Protein AF-A0A2E6HYM3-F1 (afdb_monomer_lite)

Radius of gyration: 17.49 Å; chains: 1; bounding box: 38×24×58 Å

Structure (mmCIF, N/CA/C/O backbone):
data_AF-A0A2E6HYM3-F1
#
_entry.id   AF-A0A2E6HYM3-F1
#
loop_
_atom_site.group_PDB
_atom_site.id
_atom_site.type_symbol
_atom_site.label_atom_id
_atom_site.label_alt_id
_atom_site.label_comp_id
_atom_site.label_asym_id
_atom_site.label_entity_id
_atom_site.label_seq_id
_atom_site.pdbx_PDB_ins_code
_atom_site.Cartn_x
_atom_site.Cartn_y
_atom_site.Cartn_z
_atom_site.occupancy
_atom_site.B_iso_or_equiv
_atom_site.auth_seq_id
_atom_site.auth_comp_id
_atom_site.auth_asym_id
_atom_site.auth_atom_id
_atom_site.pdbx_PDB_model_num
ATOM 1 N N . MET A 1 1 ? -2.314 5.349 17.556 1.00 86.12 1 MET A N 1
ATOM 2 C CA . MET A 1 1 ? -2.126 4.498 16.372 1.00 86.12 1 MET A CA 1
ATOM 3 C C . MET A 1 1 ? -1.094 3.436 16.705 1.00 86.12 1 MET A C 1
ATOM 5 O O . MET A 1 1 ? -0.172 3.761 17.447 1.00 86.12 1 MET A O 1
ATOM 9 N N . LEU A 1 2 ? -1.265 2.207 16.223 1.00 93.25 2 LEU A N 1
ATOM 10 C CA . LEU A 1 2 ? -0.253 1.150 16.299 1.00 93.25 2 LEU A CA 1
ATOM 11 C C . LEU A 1 2 ? 0.194 0.775 14.891 1.00 93.25 2 LEU A C 1
ATOM 13 O O . LEU A 1 2 ? -0.633 0.672 13.992 1.00 93.25 2 LEU A O 1
ATOM 17 N N . SER A 1 3 ? 1.496 0.600 14.708 1.00 94.75 3 SER A N 1
ATOM 18 C CA . SER A 1 3 ? 2.092 0.246 13.426 1.00 94.75 3 SER A CA 1
ATOM 19 C C . SER A 1 3 ? 2.655 -1.164 13.470 1.00 94.75 3 SER A C 1
ATOM 21 O O . SER A 1 3 ? 3.401 -1.496 14.392 1.00 94.75 3 SER A O 1
ATOM 23 N N . TYR A 1 4 ? 2.346 -1.958 12.453 1.00 94.94 4 TYR A N 1
ATOM 24 C CA . TYR A 1 4 ? 2.755 -3.353 12.357 1.00 94.94 4 TYR A CA 1
ATOM 25 C C . TYR A 1 4 ? 3.593 -3.579 11.104 1.00 94.94 4 TYR A C 1
ATOM 27 O O . TYR A 1 4 ? 3.208 -3.169 10.011 1.00 94.94 4 TYR A O 1
ATOM 35 N N . GLN A 1 5 ? 4.722 -4.262 11.266 1.00 93.69 5 GLN A N 1
ATOM 36 C CA . GLN A 1 5 ? 5.352 -4.990 10.172 1.00 93.69 5 GLN A CA 1
ATOM 37 C C . GLN A 1 5 ? 4.689 -6.367 10.136 1.00 93.69 5 GLN A C 1
ATOM 39 O O . GLN A 1 5 ? 4.791 -7.112 11.112 1.00 93.69 5 GLN A O 1
ATOM 44 N N . TYR A 1 6 ? 3.964 -6.677 9.061 1.00 93.94 6 TYR A N 1
ATOM 45 C CA . TYR A 1 6 ? 3.185 -7.909 8.977 1.00 93.94 6 TYR A CA 1
ATOM 46 C C . TYR A 1 6 ? 3.233 -8.495 7.563 1.00 93.94 6 TYR A C 1
ATOM 48 O O . TYR A 1 6 ? 2.750 -7.902 6.602 1.00 93.94 6 TYR A O 1
ATOM 56 N N . PHE A 1 7 ? 3.850 -9.671 7.442 1.00 90.75 7 PHE A N 1
ATOM 57 C CA . PHE A 1 7 ? 4.066 -10.372 6.178 1.00 90.75 7 PHE A CA 1
ATOM 58 C C . PHE A 1 7 ? 3.119 -11.570 6.067 1.00 90.75 7 PHE A C 1
ATOM 60 O O . PHE A 1 7 ? 3.516 -12.703 6.334 1.00 90.75 7 PHE A O 1
ATOM 67 N N . SER A 1 8 ? 1.868 -11.303 5.697 1.00 92.06 8 SER A N 1
ATOM 68 C CA . SER A 1 8 ? 0.870 -12.328 5.377 1.00 92.06 8 SER A CA 1
ATOM 69 C C . SER A 1 8 ? 0.037 -11.915 4.158 1.00 92.06 8 SER A C 1
ATOM 71 O O . SER A 1 8 ? 0.277 -10.861 3.569 1.00 92.06 8 SER A O 1
ATOM 73 N N . GLU A 1 9 ? -0.927 -12.745 3.767 1.00 91.81 9 GLU A N 1
ATOM 74 C CA . GLU A 1 9 ? -1.883 -12.412 2.711 1.00 91.81 9 GLU A CA 1
ATOM 75 C C . GLU A 1 9 ? -2.822 -11.272 3.157 1.00 91.81 9 GLU A C 1
ATOM 77 O O . GLU A 1 9 ? -3.175 -11.201 4.343 1.00 91.81 9 GLU A O 1
ATOM 82 N N . PRO A 1 10 ? -3.285 -10.408 2.231 1.00 92.38 10 PRO A N 1
ATOM 83 C CA . PRO A 1 10 ? -4.097 -9.235 2.561 1.00 92.38 10 PRO A CA 1
ATOM 84 C C . PRO A 1 10 ? -5.317 -9.531 3.441 1.00 92.38 10 PRO A C 1
ATOM 86 O O . PRO A 1 10 ? -5.557 -8.811 4.409 1.00 92.38 10 PRO A O 1
ATOM 89 N N . ASN A 1 11 ? -6.044 -10.618 3.161 1.00 94.62 11 ASN A N 1
ATOM 90 C CA . ASN A 1 11 ? -7.237 -10.998 3.928 1.00 94.62 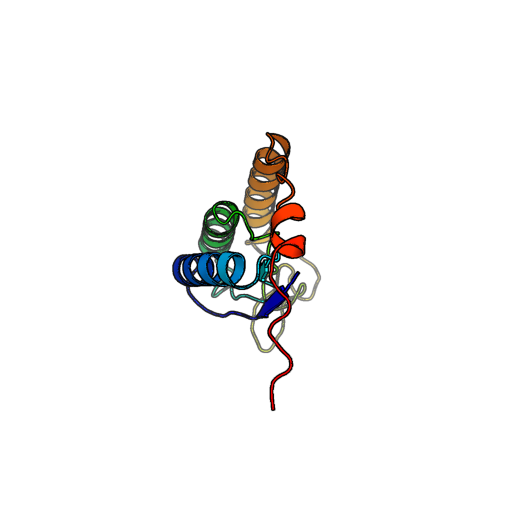11 ASN A CA 1
ATOM 91 C C . ASN A 1 11 ? -6.912 -11.321 5.390 1.00 94.62 11 ASN A C 1
ATOM 93 O O . ASN A 1 11 ? -7.603 -10.860 6.291 1.00 94.62 11 ASN A O 1
ATOM 97 N N . GLN A 1 12 ? -5.817 -12.045 5.641 1.00 95.88 12 GLN A N 1
ATOM 98 C CA . GLN A 1 12 ? -5.406 -12.350 7.010 1.00 95.88 12 GLN A CA 1
ATOM 99 C C . GLN A 1 12 ? -4.978 -11.080 7.756 1.00 95.88 12 GLN A C 1
ATOM 101 O O . GLN A 1 12 ? -5.299 -10.915 8.931 1.00 95.88 12 GLN A O 1
ATOM 106 N N . ILE A 1 13 ? -4.277 -10.167 7.075 1.00 95.12 13 ILE A N 1
ATOM 107 C CA . ILE A 1 13 ? -3.903 -8.875 7.662 1.00 95.12 13 ILE A CA 1
ATOM 108 C C . ILE A 1 13 ? -5.160 -8.079 8.037 1.00 95.12 13 ILE A C 1
ATOM 110 O O . ILE A 1 13 ? -5.210 -7.516 9.129 1.00 95.12 13 ILE A O 1
ATOM 114 N N . ALA A 1 14 ? -6.173 -8.048 7.168 1.00 95.06 14 ALA A N 1
ATOM 115 C CA . ALA A 1 14 ? -7.431 -7.357 7.435 1.00 95.06 14 ALA A CA 1
ATOM 116 C C . ALA A 1 14 ? -8.201 -7.955 8.620 1.00 95.06 14 ALA A C 1
ATOM 118 O O . ALA A 1 14 ? -8.615 -7.200 9.501 1.00 95.06 14 ALA A O 1
ATOM 119 N N . ASP A 1 15 ? -8.338 -9.283 8.687 1.00 96.31 15 ASP A N 1
ATOM 120 C CA . ASP A 1 15 ? -9.005 -9.975 9.799 1.00 96.31 15 ASP A CA 1
ATOM 121 C C . ASP A 1 15 ? -8.348 -9.640 11.148 1.00 96.31 15 ASP A C 1
ATOM 123 O O . ASP A 1 15 ? -9.016 -9.291 12.129 1.00 96.31 15 ASP A O 1
ATOM 127 N N . ASP A 1 16 ? -7.016 -9.682 11.193 1.00 96.31 16 ASP A N 1
ATOM 128 C CA . ASP A 1 16 ? -6.261 -9.339 12.393 1.00 96.31 16 ASP A CA 1
ATOM 129 C C . ASP A 1 16 ? -6.361 -7.850 12.732 1.00 96.31 16 ASP A C 1
ATOM 131 O O . ASP A 1 16 ? -6.516 -7.490 13.901 1.00 96.31 16 ASP A O 1
ATOM 135 N N . PHE A 1 17 ? -6.330 -6.969 11.732 1.00 95.62 17 PHE A N 1
ATOM 136 C CA . PHE A 1 17 ? -6.466 -5.529 11.942 1.00 95.62 17 PHE A CA 1
ATOM 137 C C . PHE A 1 17 ? -7.854 -5.155 12.464 1.00 95.62 17 PHE A C 1
ATOM 139 O O . PHE A 1 17 ? -7.936 -4.321 13.367 1.00 95.62 17 PHE A O 1
ATOM 146 N N . HIS A 1 18 ? -8.922 -5.797 11.982 1.00 91.81 18 HIS A N 1
ATOM 147 C CA . HIS A 1 18 ? -10.260 -5.663 12.561 1.00 91.81 18 HIS A CA 1
ATOM 148 C C . HIS A 1 18 ? -10.257 -6.061 14.037 1.00 91.81 18 HIS A C 1
ATOM 150 O O . HIS A 1 18 ? -10.634 -5.270 14.905 1.00 91.81 18 HIS A O 1
ATOM 156 N N . ARG A 1 19 ? -9.742 -7.255 14.346 1.00 92.19 19 ARG A N 1
ATOM 157 C CA . ARG A 1 19 ? -9.669 -7.762 15.720 1.00 92.19 19 ARG A CA 1
ATOM 158 C C . ARG A 1 19 ? -8.855 -6.845 16.639 1.00 92.19 19 ARG A C 1
ATOM 160 O O . ARG A 1 19 ? -9.237 -6.615 17.789 1.00 92.19 19 ARG A O 1
ATOM 167 N N . TRP A 1 20 ? -7.712 -6.342 16.179 1.00 92.62 20 TRP A N 1
ATOM 168 C CA . TRP A 1 20 ? -6.847 -5.466 16.971 1.00 92.62 20 TRP A CA 1
ATOM 169 C C . TRP A 1 20 ? -7.438 -4.064 17.123 1.00 92.62 20 TRP A C 1
ATOM 171 O O . TRP A 1 20 ? -7.372 -3.506 18.221 1.00 92.62 20 TRP A O 1
ATOM 181 N N . GLY A 1 21 ? -8.060 -3.527 16.072 1.00 87.56 21 GLY A N 1
ATOM 182 C CA . GLY A 1 21 ? -8.805 -2.268 16.101 1.00 87.56 21 GLY A CA 1
ATOM 183 C C . GLY A 1 21 ? -9.899 -2.289 17.168 1.00 87.56 21 GLY A C 1
ATOM 184 O O . GLY A 1 21 ? -9.919 -1.423 18.047 1.00 87.56 21 GLY A O 1
ATOM 185 N N . GLU A 1 22 ? -10.710 -3.350 17.206 1.00 87.81 22 GLU A N 1
ATOM 186 C CA . GLU A 1 22 ? -11.747 -3.553 18.227 1.00 87.81 22 GLU A CA 1
ATOM 187 C C . GLU A 1 22 ? -11.173 -3.713 19.641 1.00 87.81 22 GLU A C 1
ATOM 189 O O . GLU A 1 22 ? -11.642 -3.084 20.598 1.00 87.81 22 GLU A O 1
ATOM 194 N N . LEU A 1 23 ? -10.130 -4.535 19.793 1.00 90.31 23 LEU A N 1
ATOM 195 C CA . LEU A 1 23 ? -9.535 -4.828 21.096 1.00 90.31 23 LEU A CA 1
ATOM 196 C C . LEU A 1 23 ? -8.882 -3.593 21.728 1.00 90.31 23 LEU A C 1
ATOM 198 O O . LEU A 1 23 ? -8.933 -3.411 22.952 1.00 90.31 23 LEU A O 1
ATOM 202 N N . ILE A 1 24 ? -8.238 -2.762 20.913 1.00 90.62 24 ILE A N 1
ATOM 203 C CA . ILE A 1 24 ? -7.377 -1.667 21.369 1.00 90.62 24 ILE A CA 1
ATOM 204 C C . ILE A 1 24 ? -8.123 -0.329 21.313 1.00 90.62 24 ILE A C 1
ATOM 206 O O . ILE A 1 24 ? -7.840 0.562 22.118 1.00 90.62 24 ILE A O 1
ATOM 210 N N . GLY A 1 25 ? -9.093 -0.191 20.407 1.00 88.81 25 GLY A N 1
ATOM 211 C CA . GLY A 1 25 ? -9.825 1.050 20.160 1.00 88.81 25 GLY A CA 1
ATOM 212 C C . GLY A 1 25 ? -8.930 2.156 19.600 1.00 88.81 25 GLY A C 1
ATOM 213 O O . GLY A 1 25 ? -9.128 3.328 19.921 1.00 88.81 25 GLY A O 1
ATOM 214 N N . LYS A 1 26 ? -7.886 1.792 18.845 1.00 89.25 26 LYS A N 1
ATOM 215 C CA . LYS A 1 26 ? -6.935 2.728 18.232 1.00 89.25 26 LYS A CA 1
ATOM 216 C C . LYS A 1 26 ? -6.742 2.370 16.757 1.00 89.25 26 LYS A C 1
ATOM 218 O O . LYS A 1 26 ? -6.682 1.182 16.459 1.00 89.25 26 LYS A O 1
ATOM 223 N N . PRO A 1 27 ? -6.522 3.367 15.880 1.00 93.19 27 PRO A N 1
ATOM 224 C CA . PRO A 1 27 ? -6.214 3.098 14.482 1.00 93.19 27 PRO A CA 1
ATOM 225 C C . PRO A 1 27 ? -4.931 2.278 14.317 1.00 93.19 27 PRO A C 1
ATOM 227 O O . PRO A 1 27 ? -3.990 2.421 15.115 1.00 93.19 27 PRO A O 1
ATOM 230 N N . VAL A 1 28 ? -4.881 1.474 13.263 1.00 94.75 28 VAL A N 1
ATOM 231 C CA . VAL A 1 28 ? -3.777 0.580 12.910 1.00 94.75 28 VAL A CA 1
ATOM 232 C C . VAL A 1 28 ? -3.176 0.960 11.555 1.00 94.75 28 VAL A C 1
ATOM 234 O O . VAL A 1 28 ? -3.865 1.453 10.666 1.00 94.75 28 VAL A O 1
ATOM 237 N N . LEU A 1 29 ? -1.869 0.762 11.412 1.00 95.06 29 LEU A N 1
ATOM 238 C CA . LEU A 1 29 ? -1.102 1.047 10.201 1.00 95.06 29 LEU A CA 1
ATOM 239 C C . LEU A 1 29 ? -0.279 -0.189 9.834 1.00 95.06 29 LEU A C 1
ATOM 241 O O . LEU A 1 29 ? 0.479 -0.693 10.667 1.00 95.06 29 LEU A O 1
ATOM 245 N N . LEU A 1 30 ? -0.365 -0.639 8.584 1.00 95.06 30 LEU A N 1
ATOM 246 C CA . LEU A 1 30 ? 0.516 -1.686 8.067 1.00 95.06 30 LEU A CA 1
ATOM 247 C C . LEU A 1 30 ? 1.824 -1.047 7.593 1.00 95.06 30 LEU A C 1
ATOM 249 O O . LEU A 1 30 ? 1.985 -0.671 6.439 1.00 95.06 30 LEU A O 1
ATOM 253 N N . ALA A 1 31 ? 2.750 -0.848 8.521 1.00 93.75 31 ALA A N 1
ATOM 254 C CA . ALA A 1 31 ? 3.961 -0.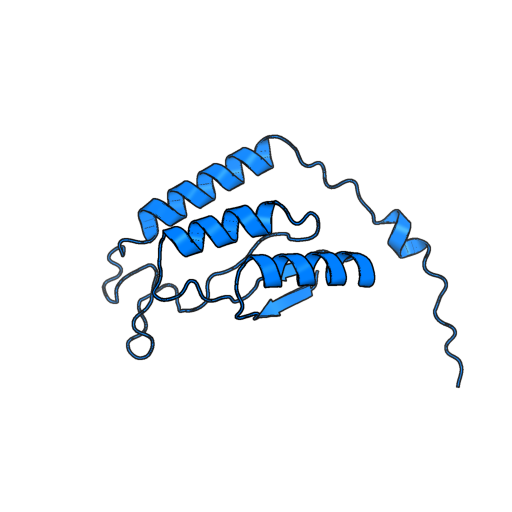075 8.281 1.00 93.75 31 ALA A CA 1
ATOM 255 C C . ALA A 1 31 ? 4.982 -0.781 7.393 1.00 93.75 31 ALA A C 1
ATOM 257 O O . ALA A 1 31 ? 5.848 -0.102 6.849 1.00 93.75 31 ALA A O 1
ATOM 258 N N . ASP A 1 32 ? 4.917 -2.107 7.281 1.00 90.12 32 ASP A N 1
ATOM 259 C CA . ASP A 1 32 ? 5.805 -2.839 6.393 1.00 90.12 32 ASP A CA 1
ATOM 260 C C . ASP A 1 32 ? 5.189 -4.185 5.991 1.00 90.12 32 ASP A C 1
ATOM 262 O O . ASP A 1 32 ? 5.013 -5.073 6.829 1.00 90.12 32 ASP A O 1
ATOM 266 N N . ALA A 1 33 ? 4.846 -4.327 4.711 1.00 88.75 33 ALA A N 1
ATOM 267 C CA . ALA A 1 33 ? 4.335 -5.571 4.139 1.00 88.75 33 ALA A CA 1
ATOM 268 C C . ALA A 1 33 ? 4.894 -5.824 2.742 1.00 88.75 33 ALA A C 1
ATOM 270 O O . ALA A 1 33 ? 5.206 -4.903 1.986 1.00 88.75 33 ALA A O 1
ATOM 271 N N . CYS A 1 34 ? 5.043 -7.093 2.384 1.00 74.56 34 CYS A N 1
ATOM 272 C CA . CYS A 1 34 ? 5.559 -7.463 1.077 1.00 74.56 34 CYS A CA 1
ATOM 273 C C . CYS A 1 34 ? 4.419 -7.425 0.057 1.00 74.56 34 CYS A C 1
ATOM 275 O O . CYS A 1 34 ? 3.423 -8.110 0.243 1.00 74.56 34 CYS A O 1
ATOM 277 N N . ALA A 1 35 ? 4.594 -6.697 -1.046 1.00 66.50 35 ALA A N 1
ATOM 278 C CA . ALA A 1 35 ? 3.961 -7.078 -2.304 1.00 66.50 35 ALA A CA 1
ATOM 279 C C . ALA A 1 35 ? 4.921 -8.080 -2.966 1.00 66.50 35 ALA A C 1
ATOM 281 O O . ALA A 1 35 ? 5.974 -7.640 -3.456 1.00 66.50 35 ALA A O 1
ATOM 282 N N . PRO A 1 36 ? 4.657 -9.404 -2.917 1.00 63.56 36 PRO A N 1
ATOM 283 C CA . PRO A 1 36 ? 5.593 -10.408 -3.412 1.00 63.56 36 PRO A CA 1
ATOM 284 C C . PRO A 1 36 ? 6.005 -10.079 -4.845 1.00 63.56 36 PRO A C 1
ATOM 286 O O . PRO A 1 36 ? 5.156 -9.803 -5.688 1.00 63.56 36 PRO A O 1
ATOM 289 N N . LYS A 1 37 ? 7.318 -10.055 -5.108 1.00 64.00 37 LYS A N 1
ATOM 290 C CA . LYS A 1 37 ? 7.903 -9.725 -6.423 1.00 64.00 37 LYS A CA 1
ATOM 291 C C . LYS A 1 37 ? 7.456 -8.383 -7.025 1.00 64.00 37 LYS A C 1
ATOM 293 O O . LYS A 1 37 ? 7.611 -8.201 -8.225 1.00 64.00 37 LYS A O 1
ATOM 298 N N . ARG A 1 38 ? 6.935 -7.447 -6.217 1.00 71.06 38 ARG A N 1
ATOM 299 C CA . ARG A 1 38 ? 6.380 -6.173 -6.714 1.00 71.06 38 ARG A CA 1
ATOM 300 C C . ARG A 1 38 ? 5.283 -6.382 -7.757 1.00 71.06 38 ARG A C 1
ATOM 302 O O . ARG A 1 38 ? 5.151 -5.609 -8.698 1.00 71.06 38 ARG A O 1
ATOM 309 N N . ASP A 1 39 ? 4.485 -7.424 -7.569 1.00 79.31 39 ASP A N 1
ATOM 310 C CA . ASP A 1 39 ? 3.335 -7.668 -8.417 1.00 79.31 39 ASP A CA 1
ATOM 311 C C . ASP A 1 39 ? 2.299 -6.549 -8.220 1.00 79.31 39 ASP A C 1
ATOM 313 O O . ASP A 1 39 ? 1.771 -6.341 -7.123 1.00 79.31 39 ASP A O 1
ATOM 317 N N . ALA A 1 40 ? 2.030 -5.812 -9.297 1.00 81.81 40 ALA A N 1
ATOM 318 C CA . ALA A 1 40 ? 1.038 -4.747 -9.332 1.00 81.81 40 ALA A CA 1
ATOM 319 C C . ALA A 1 40 ? -0.354 -5.230 -8.900 1.00 81.81 40 ALA A C 1
ATOM 321 O O . ALA A 1 40 ? -1.069 -4.497 -8.215 1.00 81.81 40 ALA A O 1
ATOM 322 N N . SER A 1 41 ? -0.719 -6.471 -9.241 1.00 85.50 41 SER A N 1
ATOM 323 C CA . SER A 1 41 ? -1.991 -7.063 -8.820 1.00 85.50 41 SER A CA 1
ATOM 324 C C . SER A 1 41 ? -2.054 -7.215 -7.301 1.00 85.50 41 SER A C 1
ATOM 326 O O . SER A 1 41 ? -3.065 -6.877 -6.694 1.00 85.50 41 SER A O 1
ATOM 328 N N . ARG A 1 42 ? -0.941 -7.600 -6.665 1.00 86.69 42 ARG A N 1
ATOM 329 C CA . ARG A 1 42 ? -0.841 -7.738 -5.205 1.00 86.69 42 ARG A CA 1
ATOM 330 C C . ARG A 1 42 ? -0.839 -6.395 -4.486 1.00 86.69 42 ARG A C 1
ATOM 332 O O . ARG A 1 42 ? -1.408 -6.285 -3.401 1.00 86.69 42 ARG A O 1
ATOM 339 N N . TYR A 1 43 ? -0.238 -5.360 -5.077 1.00 90.56 43 TYR A N 1
ATOM 340 C CA . TYR A 1 43 ? -0.337 -3.994 -4.548 1.00 90.56 43 TYR A CA 1
ATOM 341 C C . TYR A 1 43 ? -1.795 -3.525 -4.505 1.00 90.56 43 TYR A C 1
ATOM 343 O O . TYR A 1 43 ? -2.260 -3.042 -3.472 1.00 90.56 43 TYR A O 1
ATOM 351 N N . ARG A 1 44 ? -2.516 -3.704 -5.618 1.00 91.31 44 ARG A N 1
ATOM 352 C CA . ARG A 1 44 ? -3.932 -3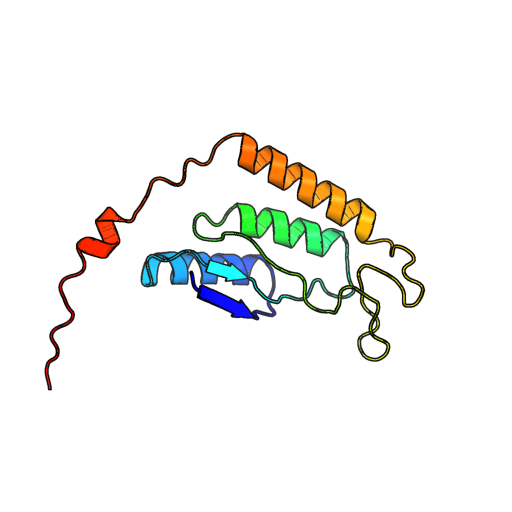.352 -5.749 1.00 91.31 44 ARG A CA 1
ATOM 353 C C . ARG A 1 44 ? -4.808 -4.157 -4.787 1.00 91.31 44 ARG A C 1
ATOM 355 O O . ARG A 1 44 ? -5.557 -3.552 -4.030 1.00 91.31 44 ARG A O 1
ATOM 362 N N . GLU A 1 45 ? -4.639 -5.478 -4.740 1.00 92.06 45 GLU A N 1
ATOM 363 C CA . GLU A 1 45 ? -5.352 -6.366 -3.809 1.00 92.06 45 GLU A CA 1
ATOM 364 C C . GLU A 1 45 ? -5.161 -5.921 -2.351 1.00 92.06 45 GLU A C 1
ATOM 366 O O . GLU A 1 45 ? -6.122 -5.842 -1.584 1.00 92.06 45 GLU A O 1
ATOM 371 N N . THR A 1 46 ? -3.928 -5.567 -1.969 1.00 91.88 46 THR A N 1
ATOM 372 C CA . THR A 1 46 ? -3.629 -5.080 -0.616 1.00 91.88 46 THR A CA 1
ATOM 373 C C . THR A 1 46 ? -4.327 -3.750 -0.337 1.00 91.88 46 THR A C 1
ATOM 375 O O . THR A 1 46 ? -4.946 -3.594 0.714 1.00 91.88 46 THR A O 1
ATOM 378 N N . MET A 1 47 ? -4.276 -2.800 -1.277 1.00 91.62 47 MET A N 1
ATOM 379 C CA . MET A 1 47 ? -4.977 -1.518 -1.148 1.00 91.62 47 MET A CA 1
ATOM 380 C C . MET A 1 47 ? -6.486 -1.709 -0.980 1.00 91.62 47 MET A C 1
ATOM 382 O O . MET A 1 47 ? -7.061 -1.163 -0.041 1.00 91.62 47 MET A O 1
ATOM 386 N N . GLU A 1 48 ? -7.125 -2.492 -1.849 1.00 92.06 48 GLU A N 1
ATOM 387 C CA . GLU A 1 48 ? -8.570 -2.750 -1.819 1.00 92.06 48 GLU A CA 1
ATOM 388 C C . GLU A 1 48 ? -8.992 -3.402 -0.498 1.00 92.06 48 GLU A C 1
ATOM 390 O O . GLU A 1 48 ? -9.931 -2.942 0.156 1.00 92.06 48 GLU A O 1
ATOM 395 N N . THR A 1 49 ? -8.237 -4.410 -0.060 1.00 93.81 49 THR A N 1
ATOM 396 C CA . THR A 1 49 ? -8.505 -5.151 1.176 1.00 93.81 49 THR A CA 1
ATOM 397 C C . THR A 1 49 ? -8.371 -4.259 2.411 1.00 93.81 49 THR A C 1
ATOM 399 O O . THR A 1 49 ? -9.264 -4.216 3.254 1.00 93.81 49 THR A O 1
ATOM 402 N N . LEU A 1 50 ? -7.287 -3.484 2.518 1.00 92.06 50 LEU A N 1
ATOM 403 C CA . LEU A 1 50 ? -7.049 -2.625 3.683 1.00 92.06 50 LEU A CA 1
ATOM 404 C C . LEU A 1 50 ? -7.976 -1.408 3.730 1.00 92.06 50 LEU A C 1
ATOM 406 O O . LEU A 1 50 ? -8.297 -0.931 4.814 1.00 92.06 50 LEU A O 1
ATOM 410 N N . THR A 1 51 ? -8.443 -0.931 2.575 1.00 89.81 51 THR A N 1
ATOM 411 C CA . THR A 1 51 ? -9.425 0.161 2.474 1.00 89.81 51 THR A CA 1
ATOM 412 C C . THR A 1 51 ? -10.788 -0.235 3.069 1.00 89.81 51 THR A C 1
ATOM 414 O O . THR A 1 51 ? -11.541 0.621 3.547 1.00 89.81 51 THR A O 1
ATOM 417 N N . ALA A 1 52 ? -11.105 -1.535 3.095 1.00 89.69 52 ALA A N 1
ATOM 418 C CA . ALA A 1 52 ? -12.312 -2.062 3.731 1.00 89.69 52 ALA A CA 1
ATOM 419 C C . ALA A 1 52 ? -12.234 -2.090 5.271 1.00 89.69 52 ALA A C 1
ATOM 421 O O . ALA A 1 52 ? -13.272 -2.143 5.932 1.00 89.69 52 ALA A O 1
ATOM 422 N N . VAL A 1 53 ? -11.033 -2.001 5.852 1.00 90.88 53 VAL A N 1
ATOM 423 C CA . VAL A 1 53 ? -10.822 -2.047 7.303 1.00 90.88 53 VAL A CA 1
ATOM 424 C C . VAL A 1 53 ? -10.964 -0.647 7.901 1.00 90.88 53 VAL A C 1
ATOM 426 O O . VAL A 1 53 ? -10.096 0.202 7.726 1.00 90.88 53 VAL A O 1
ATOM 429 N N . ASP A 1 54 ? -12.039 -0.401 8.655 1.00 88.38 54 ASP A N 1
ATOM 430 C CA . ASP A 1 54 ? -12.363 0.932 9.201 1.00 88.38 54 ASP A CA 1
ATOM 431 C C . ASP A 1 54 ? -11.262 1.555 10.073 1.00 88.38 54 ASP A C 1
ATOM 433 O O . ASP A 1 54 ? -11.041 2.765 10.022 1.00 88.38 54 ASP A O 1
ATOM 437 N N . ASP A 1 55 ? -10.576 0.737 10.873 1.00 89.38 55 ASP A N 1
ATOM 438 C CA . ASP A 1 55 ? -9.508 1.197 11.763 1.00 89.38 55 ASP A CA 1
ATOM 439 C C . ASP A 1 55 ? -8.134 1.249 11.065 1.00 89.38 55 ASP A C 1
ATOM 441 O O . ASP A 1 55 ? -7.166 1.720 11.668 1.00 89.38 55 ASP A O 1
ATOM 445 N N . CYS A 1 56 ? -8.021 0.789 9.812 1.00 92.62 56 CYS A N 1
ATOM 446 C CA . CYS A 1 56 ? -6.782 0.850 9.043 1.00 92.62 56 CYS A CA 1
ATOM 447 C C . CYS A 1 56 ? -6.622 2.221 8.387 1.00 92.62 56 CYS A C 1
ATOM 449 O O . CYS A 1 56 ? -7.455 2.657 7.597 1.00 92.62 56 CYS A O 1
ATOM 451 N N . VAL A 1 57 ? -5.517 2.900 8.688 1.00 91.44 57 VAL A N 1
ATOM 452 C CA . VAL A 1 57 ? -5.248 4.248 8.155 1.00 91.44 57 VAL A CA 1
ATOM 453 C C . VAL A 1 57 ? -4.316 4.250 6.946 1.00 91.44 57 VAL A C 1
ATOM 455 O O . VAL A 1 57 ? -4.012 5.313 6.410 1.00 91.44 57 VAL A O 1
ATOM 458 N N . GLY A 1 58 ? -3.845 3.076 6.523 1.00 91.25 58 GLY A N 1
ATOM 459 C CA . GLY A 1 58 ? -3.003 2.916 5.344 1.00 91.25 58 GLY A CA 1
ATOM 460 C C . GLY A 1 58 ? -1.936 1.841 5.505 1.00 91.25 58 GLY A C 1
ATOM 461 O O . GLY A 1 58 ? -1.931 1.056 6.461 1.00 91.25 58 GLY A O 1
ATOM 462 N N . TRP A 1 59 ? -1.001 1.831 4.557 1.00 92.88 59 TRP A N 1
ATOM 463 C CA . TRP A 1 59 ? 0.131 0.918 4.576 1.00 92.88 59 TRP A CA 1
ATOM 464 C C . TRP A 1 59 ? 1.351 1.464 3.836 1.00 92.88 59 TRP A C 1
ATOM 466 O O . TRP A 1 59 ? 1.240 2.377 3.017 1.00 92.88 59 TRP A O 1
ATOM 476 N N . HIS A 1 60 ? 2.511 0.867 4.103 1.00 90.94 60 HIS A N 1
ATOM 477 C CA . HIS A 1 60 ? 3.723 1.053 3.318 1.00 90.94 60 HIS A CA 1
ATOM 478 C C . HIS A 1 60 ? 4.229 -0.287 2.790 1.00 90.94 60 HIS A C 1
ATOM 480 O O . HIS A 1 60 ? 4.199 -1.312 3.478 1.00 90.94 60 HIS A O 1
ATOM 486 N N . VAL A 1 61 ? 4.751 -0.265 1.564 1.00 87.75 61 VAL A N 1
ATOM 487 C CA . VAL A 1 61 ? 5.313 -1.465 0.949 1.00 87.75 61 VAL A CA 1
ATOM 488 C C . VAL A 1 61 ? 6.766 -1.673 1.372 1.00 87.75 61 VAL A C 1
ATOM 490 O O . VAL A 1 61 ? 7.625 -0.817 1.157 1.00 87.75 61 VAL A O 1
ATOM 493 N N . CYS A 1 62 ? 7.063 -2.871 1.866 1.00 83.38 62 CYS A N 1
ATOM 494 C CA . CYS A 1 62 ? 8.399 -3.337 2.216 1.00 83.38 62 CYS A CA 1
ATOM 495 C C . CYS A 1 62 ? 9.248 -3.587 0.987 1.00 83.38 62 CYS A C 1
ATOM 497 O O . CYS A 1 62 ? 8.798 -4.281 0.082 1.00 83.38 62 CYS A O 1
ATOM 499 N N . GLY A 1 63 ? 10.492 -3.107 0.961 1.00 69.94 63 GLY A N 1
ATOM 500 C CA . GLY A 1 63 ? 11.485 -3.503 -0.050 1.00 69.94 63 GLY A CA 1
ATOM 501 C C . GLY A 1 63 ? 12.128 -2.348 -0.812 1.00 69.94 63 GLY A C 1
ATOM 502 O O . GLY A 1 63 ? 12.339 -2.480 -2.010 1.00 69.94 63 GLY A O 1
ATOM 503 N N . ALA A 1 64 ? 12.428 -1.260 -0.101 1.00 71.69 64 ALA A N 1
ATOM 504 C CA . ALA A 1 64 ? 13.123 -0.067 -0.578 1.00 71.69 64 ALA A CA 1
ATOM 505 C C . ALA A 1 64 ? 12.414 0.709 -1.708 1.00 71.69 64 ALA A C 1
ATOM 507 O O . ALA A 1 64 ? 11.679 0.174 -2.535 1.00 71.69 64 ALA A O 1
ATOM 508 N N . TYR A 1 65 ? 12.616 2.024 -1.689 1.00 88.00 65 TYR A N 1
ATOM 509 C CA . TYR A 1 65 ? 12.173 2.927 -2.749 1.00 88.00 65 TYR A CA 1
ATOM 510 C C . TYR A 1 65 ? 12.961 2.659 -4.042 1.00 88.00 65 TYR A C 1
ATOM 512 O O . TYR A 1 65 ? 12.368 2.437 -5.094 1.00 88.00 65 TYR A O 1
ATOM 520 N N . LEU A 1 66 ? 14.287 2.559 -3.914 1.00 90.06 66 LEU A N 1
ATOM 521 C CA . LEU A 1 66 ? 15.221 2.129 -4.956 1.00 90.06 66 LEU A CA 1
ATOM 522 C C . LEU A 1 66 ? 15.438 0.618 -4.912 1.00 90.06 66 LEU A C 1
ATOM 524 O O . LEU A 1 66 ? 15.420 0.015 -3.834 1.00 90.06 66 LEU A O 1
ATOM 528 N N . ARG A 1 67 ? 15.701 0.014 -6.072 1.00 86.88 67 ARG A N 1
ATOM 529 C CA . ARG A 1 67 ? 15.929 -1.421 -6.200 1.00 86.88 67 ARG A CA 1
ATOM 530 C C . ARG A 1 67 ? 17.121 -1.845 -5.361 1.00 86.88 67 ARG A C 1
ATOM 532 O O . ARG A 1 67 ? 18.257 -1.437 -5.576 1.00 86.88 67 ARG A O 1
ATOM 539 N N . ASN A 1 68 ? 16.856 -2.702 -4.386 1.00 84.19 68 ASN A N 1
ATOM 540 C CA . ASN A 1 68 ? 17.907 -3.269 -3.561 1.00 84.19 68 ASN A CA 1
ATOM 541 C C . ASN A 1 68 ? 18.591 -4.435 -4.296 1.00 84.19 68 ASN A C 1
ATOM 543 O O . ASN A 1 68 ? 17.911 -5.377 -4.696 1.00 84.19 68 ASN A O 1
ATOM 547 N N . ARG A 1 69 ? 19.928 -4.434 -4.390 1.00 83.69 69 ARG A N 1
ATOM 548 C CA . ARG A 1 69 ? 20.715 -5.513 -5.034 1.00 83.69 69 ARG A CA 1
ATOM 549 C C . ARG A 1 69 ? 20.493 -6.905 -4.441 1.00 83.69 69 ARG A C 1
ATOM 551 O O . ARG A 1 69 ? 20.512 -7.888 -5.170 1.00 83.69 69 ARG A O 1
ATOM 558 N N . THR A 1 70 ? 20.277 -6.997 -3.130 1.00 84.06 70 THR A N 1
ATOM 559 C CA . THR A 1 70 ? 20.105 -8.274 -2.422 1.00 84.06 70 THR A CA 1
ATOM 560 C C . THR A 1 70 ? 18.689 -8.825 -2.566 1.00 84.06 70 THR A C 1
ATOM 562 O O . THR A 1 70 ? 18.507 -10.024 -2.744 1.00 84.06 70 THR A O 1
ATOM 565 N N . ARG A 1 71 ? 17.670 -7.965 -2.465 1.00 77.31 71 ARG A N 1
ATOM 566 C CA . ARG A 1 71 ? 16.249 -8.361 -2.499 1.00 77.31 71 ARG A CA 1
ATOM 567 C C . ARG A 1 71 ? 15.628 -8.267 -3.895 1.00 77.31 71 ARG A C 1
ATOM 569 O O . ARG A 1 71 ? 14.541 -8.792 -4.106 1.00 77.31 71 ARG A O 1
ATOM 576 N N . GLY A 1 72 ? 16.298 -7.594 -4.828 1.00 80.31 72 GLY A N 1
ATOM 577 C CA . GLY A 1 72 ? 15.907 -7.470 -6.230 1.00 80.31 72 GLY A CA 1
ATOM 578 C C . GLY A 1 72 ? 14.638 -6.655 -6.480 1.00 80.31 72 GLY A C 1
ATOM 579 O O . GLY A 1 72 ? 14.075 -6.769 -7.562 1.00 80.31 72 GLY A O 1
ATOM 580 N N . ALA A 1 73 ? 14.183 -5.861 -5.509 1.00 79.62 73 ALA A N 1
ATOM 581 C CA . ALA A 1 73 ? 12.906 -5.154 -5.544 1.00 79.62 73 ALA A CA 1
ATOM 582 C C . ALA A 1 73 ? 13.079 -3.670 -5.188 1.00 79.62 73 ALA A C 1
ATOM 584 O O . ALA A 1 73 ? 13.922 -3.344 -4.352 1.00 79.62 73 ALA A O 1
ATOM 585 N N . GLY A 1 74 ? 12.271 -2.812 -5.816 1.00 86.81 74 GLY A N 1
ATOM 586 C CA . GLY A 1 74 ? 12.177 -1.359 -5.626 1.00 86.81 74 GLY A CA 1
ATOM 587 C C . GLY A 1 74 ? 11.020 -0.799 -6.461 1.00 86.81 74 GLY A C 1
ATOM 588 O O . GLY A 1 74 ? 10.498 -1.517 -7.310 1.00 86.81 74 GLY A O 1
ATOM 589 N N . PHE A 1 75 ? 10.583 0.435 -6.202 1.00 89.62 75 PHE A N 1
ATOM 590 C CA . PHE A 1 75 ? 9.712 1.168 -7.138 1.00 89.62 75 PHE A CA 1
ATOM 591 C C . PHE A 1 75 ? 10.523 1.769 -8.285 1.00 89.62 75 PHE A C 1
ATOM 593 O O . PHE A 1 75 ? 10.031 1.892 -9.405 1.00 89.62 75 PHE A O 1
ATOM 600 N N . LEU A 1 76 ? 11.770 2.113 -7.996 1.00 91.69 76 LEU A N 1
ATOM 601 C CA . LEU A 1 76 ? 12.746 2.592 -8.952 1.00 91.69 76 LEU A CA 1
ATOM 602 C C . LEU A 1 76 ? 13.868 1.569 -9.112 1.00 91.69 76 LEU A C 1
ATOM 604 O O . LEU A 1 76 ? 14.182 0.851 -8.164 1.00 91.69 76 LEU A O 1
ATOM 608 N N . GLU A 1 77 ? 14.488 1.524 -10.280 1.00 91.31 77 GLU A N 1
ATOM 609 C CA . GLU A 1 77 ? 15.779 0.874 -10.495 1.00 91.31 77 GLU A CA 1
ATOM 610 C C . GLU A 1 77 ? 16.906 1.660 -9.791 1.00 91.31 77 GLU A C 1
ATOM 612 O O . GLU A 1 77 ? 16.684 2.715 -9.193 1.00 91.31 77 GLU A O 1
ATOM 617 N N . GLU A 1 78 ? 18.135 1.137 -9.810 1.00 91.25 78 GLU A N 1
ATOM 618 C CA . GLU A 1 78 ? 19.287 1.804 -9.173 1.00 91.25 78 GLU A CA 1
ATOM 619 C C . GLU A 1 78 ? 19.656 3.150 -9.813 1.00 91.25 78 GLU A C 1
ATOM 621 O O . GLU A 1 78 ? 20.236 4.000 -9.144 1.00 91.25 78 GLU A O 1
ATOM 626 N N . ASP A 1 79 ? 19.319 3.342 -11.089 1.00 93.88 79 ASP A N 1
ATOM 627 C CA . ASP A 1 79 ? 19.496 4.586 -11.846 1.00 93.88 79 ASP A CA 1
ATOM 628 C C . ASP A 1 79 ? 18.270 5.516 -11.767 1.00 93.88 79 ASP A C 1
ATOM 630 O O . ASP A 1 79 ? 18.138 6.443 -12.564 1.00 93.88 79 ASP A O 1
ATOM 634 N N . GLU A 1 80 ? 17.373 5.257 -10.810 1.00 93.06 80 GLU A N 1
ATOM 635 C CA . GLU A 1 80 ? 16.129 5.993 -10.562 1.00 93.06 80 GLU A CA 1
ATOM 636 C C . GLU A 1 80 ? 15.063 5.861 -11.663 1.00 93.06 80 GLU A C 1
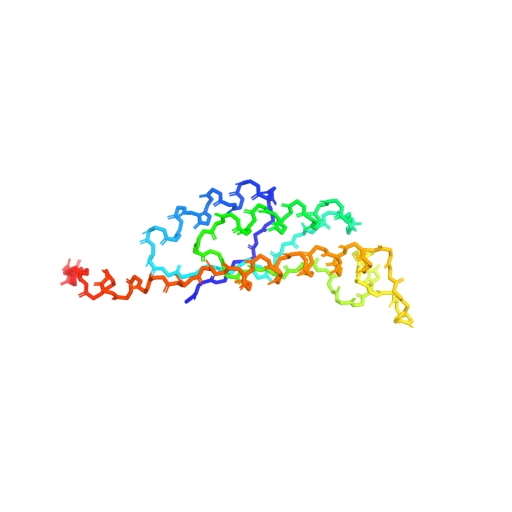ATOM 638 O O . GLU A 1 80 ? 14.011 6.503 -11.589 1.00 93.06 80 GLU A O 1
ATOM 643 N N . THR A 1 81 ? 15.269 4.994 -12.659 1.00 94.94 81 THR A N 1
ATOM 644 C CA . THR A 1 81 ? 14.228 4.717 -13.655 1.00 94.94 81 THR A CA 1
ATOM 645 C C . THR A 1 81 ? 13.038 3.996 -13.020 1.00 94.94 81 THR A C 1
ATOM 647 O O . THR A 1 81 ? 13.175 3.199 -12.093 1.00 94.94 81 THR A O 1
ATOM 650 N N . HIS A 1 82 ? 11.825 4.309 -13.478 1.00 93.69 82 HIS A N 1
ATOM 651 C CA . HIS A 1 82 ? 10.608 3.706 -12.939 1.00 93.69 82 HIS A CA 1
ATOM 652 C C . HIS A 1 82 ? 10.516 2.228 -13.322 1.00 93.69 82 HIS A C 1
ATOM 654 O O . HIS A 1 82 ? 10.624 1.879 -14.494 1.00 93.69 82 HIS A O 1
ATOM 660 N N . THR A 1 83 ? 10.224 1.379 -12.341 1.00 89.44 83 THR A N 1
ATOM 661 C CA . THR A 1 83 ? 9.832 -0.012 -12.600 1.00 89.44 83 THR A CA 1
ATOM 662 C C . THR A 1 83 ? 8.362 -0.100 -13.023 1.00 89.44 83 THR A C 1
ATOM 664 O O . THR A 1 83 ? 7.564 0.814 -12.781 1.00 89.44 83 THR A O 1
ATOM 667 N N . ASP A 1 84 ? 7.968 -1.245 -13.577 1.00 88.94 84 ASP A N 1
ATOM 668 C CA . ASP A 1 84 ? 6.613 -1.473 -14.095 1.00 88.94 84 ASP A CA 1
ATOM 669 C C . ASP A 1 84 ? 5.499 -1.384 -13.033 1.00 88.94 84 ASP A C 1
ATOM 671 O O . ASP A 1 84 ? 4.336 -1.185 -13.382 1.00 88.94 84 ASP A O 1
ATOM 675 N N . ILE A 1 85 ? 5.816 -1.480 -11.732 1.00 87.31 85 ILE A N 1
ATOM 676 C CA . ILE A 1 85 ? 4.814 -1.338 -10.658 1.00 87.31 85 ILE A CA 1
ATOM 677 C C . ILE A 1 85 ? 4.374 0.123 -10.458 1.00 87.31 85 ILE A C 1
ATOM 679 O O . ILE A 1 8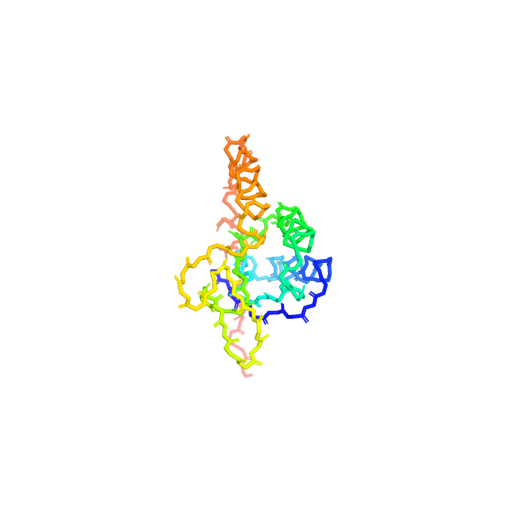5 ? 3.285 0.361 -9.935 1.00 87.31 85 ILE A O 1
ATOM 683 N N . VAL A 1 86 ? 5.170 1.120 -10.872 1.00 91.31 86 VAL A N 1
ATOM 684 C CA . VAL A 1 86 ? 4.898 2.536 -10.553 1.00 91.31 86 VAL A CA 1
ATOM 685 C C . VAL A 1 86 ? 3.564 3.006 -11.129 1.00 91.31 86 VAL A C 1
ATOM 687 O O . VAL A 1 86 ? 2.779 3.630 -10.411 1.00 91.31 86 VAL A O 1
ATOM 690 N N . ALA A 1 87 ? 3.279 2.709 -12.398 1.00 93.31 87 ALA A N 1
ATOM 691 C CA . ALA A 1 87 ? 2.040 3.154 -13.035 1.00 93.31 87 ALA A CA 1
ATOM 692 C C . ALA A 1 87 ? 0.785 2.493 -12.414 1.00 93.31 87 ALA A C 1
ATOM 694 O O . ALA A 1 87 ? -0.101 3.236 -11.983 1.00 93.31 87 ALA A O 1
ATOM 695 N N . PRO A 1 88 ? 0.719 1.157 -12.244 1.00 91.06 88 PRO A N 1
ATOM 696 C CA . PRO A 1 88 ? -0.389 0.502 -11.544 1.00 91.06 88 PRO A CA 1
ATOM 697 C C . PRO A 1 88 ? -0.555 0.937 -10.081 1.00 91.06 88 PRO A C 1
ATOM 699 O O . PRO A 1 88 ? -1.674 1.166 -9.627 1.00 91.06 88 PRO A O 1
ATOM 702 N N . ALA A 1 89 ? 0.541 1.098 -9.331 1.00 90.69 89 ALA A N 1
ATOM 703 C CA . ALA A 1 89 ? 0.469 1.579 -7.951 1.00 90.69 89 ALA A CA 1
ATOM 704 C C . ALA A 1 89 ? -0.054 3.022 -7.884 1.00 90.69 89 ALA A C 1
ATOM 706 O O . ALA A 1 89 ? -0.843 3.363 -7.004 1.00 90.69 89 ALA A O 1
ATOM 707 N N . THR A 1 90 ? 0.340 3.871 -8.839 1.00 93.69 90 THR A N 1
ATOM 708 C CA . THR A 1 90 ? -0.182 5.239 -8.969 1.00 93.69 90 THR A CA 1
ATOM 709 C C . THR A 1 90 ? -1.687 5.238 -9.222 1.00 93.69 90 THR A C 1
ATOM 711 O O . THR A 1 90 ? -2.407 6.036 -8.621 1.00 93.69 90 THR A O 1
ATOM 714 N N . GLU A 1 91 ? -2.172 4.354 -10.091 1.00 94.81 91 GLU A N 1
ATOM 715 C CA . GLU A 1 91 ? -3.600 4.194 -10.365 1.00 94.81 91 GLU A CA 1
ATOM 716 C C . GLU A 1 91 ? -4.370 3.765 -9.105 1.00 94.81 91 GLU A C 1
ATOM 718 O O . GLU A 1 91 ? -5.277 4.481 -8.677 1.00 94.81 91 GLU A O 1
ATOM 723 N N . ALA A 1 92 ? -3.937 2.689 -8.439 1.00 91.38 92 ALA A N 1
ATOM 724 C CA . ALA A 1 92 ? -4.554 2.203 -7.201 1.00 91.38 92 ALA A CA 1
ATOM 725 C C . ALA A 1 92 ? -4.570 3.274 -6.087 1.00 91.38 92 ALA A C 1
ATOM 727 O O . ALA A 1 92 ? -5.560 3.435 -5.364 1.00 91.38 92 ALA A O 1
ATOM 728 N N . ASN A 1 93 ? -3.503 4.072 -5.978 1.00 92.44 93 ASN A N 1
ATOM 729 C CA . ASN A 1 93 ? -3.444 5.192 -5.038 1.00 92.44 93 ASN A CA 1
ATOM 730 C C . ASN A 1 93 ? -4.455 6.291 -5.375 1.00 92.44 93 ASN A C 1
ATOM 732 O O . ASN A 1 93 ? -5.122 6.806 -4.479 1.00 92.44 93 ASN A O 1
ATOM 736 N N . ARG A 1 94 ? -4.608 6.649 -6.655 1.00 94.38 94 ARG A N 1
ATOM 737 C CA . ARG A 1 94 ? -5.597 7.650 -7.089 1.00 94.38 94 ARG A CA 1
ATOM 738 C C . ARG A 1 94 ? -7.025 7.185 -6.832 1.00 94.38 94 ARG A C 1
ATOM 740 O O . ARG A 1 94 ? -7.835 7.979 -6.358 1.00 94.38 94 ARG A O 1
ATOM 747 N N . GLU A 1 95 ? -7.328 5.920 -7.102 1.00 91.38 95 GLU A N 1
ATOM 748 C CA . GLU A 1 95 ? -8.637 5.327 -6.809 1.00 91.38 95 GLU A CA 1
ATOM 749 C C . GLU A 1 95 ? -8.958 5.380 -5.313 1.00 91.38 95 GLU A C 1
ATOM 751 O O . GLU A 1 95 ? -10.061 5.775 -4.923 1.00 91.38 95 GLU A O 1
ATOM 756 N N . THR A 1 96 ? -7.969 5.069 -4.474 1.00 88.38 96 THR A N 1
ATOM 757 C CA . THR A 1 96 ? -8.110 5.112 -3.015 1.00 88.38 96 THR A CA 1
ATOM 758 C C . THR A 1 96 ? -8.306 6.535 -2.508 1.00 88.38 96 THR A C 1
ATOM 760 O O . THR A 1 96 ? -9.206 6.783 -1.710 1.00 88.38 96 THR A O 1
ATOM 763 N N . LEU A 1 97 ? -7.534 7.504 -3.009 1.00 88.69 97 LEU A N 1
ATOM 764 C CA . LEU A 1 97 ? -7.730 8.920 -2.680 1.00 88.69 97 LEU A CA 1
ATOM 765 C C . LEU A 1 97 ? -9.125 9.405 -3.091 1.00 88.69 97 LEU A C 1
ATOM 767 O O . LEU A 1 97 ? -9.791 10.103 -2.326 1.00 88.69 97 LEU A O 1
ATOM 771 N N . ALA A 1 98 ? -9.597 9.002 -4.273 1.00 88.62 98 ALA A N 1
ATOM 772 C CA . ALA A 1 98 ? -10.942 9.321 -4.731 1.00 88.62 98 ALA A CA 1
ATOM 773 C C . ALA A 1 98 ? -12.015 8.679 -3.836 1.00 88.62 98 ALA A C 1
ATOM 775 O O . ALA A 1 98 ? -13.035 9.308 -3.562 1.00 88.62 98 ALA A O 1
ATOM 776 N N . TRP A 1 99 ? -11.795 7.454 -3.353 1.00 82.69 99 TRP A N 1
ATOM 777 C CA . TRP A 1 99 ? -12.663 6.808 -2.366 1.00 82.69 99 TRP A CA 1
ATOM 778 C C . TRP A 1 99 ? -12.671 7.556 -1.026 1.00 82.69 99 TRP A C 1
ATOM 780 O O . TRP A 1 99 ? -13.751 7.853 -0.518 1.00 82.69 99 TRP A O 1
ATOM 790 N N . MET A 1 100 ? -11.506 7.956 -0.505 1.00 79.19 100 MET A N 1
ATOM 791 C CA . MET A 1 100 ? -11.398 8.725 0.743 1.00 79.19 100 MET A CA 1
ATOM 792 C C . MET A 1 100 ? -12.121 10.075 0.642 1.00 79.19 100 MET A C 1
ATOM 794 O O . MET A 1 100 ? -12.848 10.466 1.558 1.00 79.19 100 MET A O 1
ATOM 798 N N . GLY A 1 101 ? -11.980 10.764 -0.496 1.00 74.44 101 GLY A N 1
ATOM 799 C CA . GLY A 1 101 ? -12.635 12.046 -0.769 1.00 74.44 101 GLY A CA 1
ATOM 800 C C . GLY A 1 101 ? -14.164 11.972 -0.864 1.00 74.44 101 GLY A C 1
ATOM 801 O O . GLY A 1 101 ? -14.828 12.995 -0.717 1.00 74.44 101 GLY A O 1
ATOM 802 N N . ARG A 1 102 ? -14.740 10.775 -1.059 1.00 66.19 102 ARG A N 1
ATOM 803 C CA . ARG A 1 102 ? -16.198 10.543 -1.076 1.00 66.19 102 ARG A CA 1
ATOM 804 C C . ARG A 1 102 ? -16.817 10.370 0.318 1.00 66.19 102 ARG A C 1
ATOM 806 O O . ARG A 1 102 ? -18.033 10.252 0.418 1.00 66.19 102 ARG A O 1
ATOM 813 N N . GLY A 1 103 ? -16.011 10.445 1.381 1.00 54.78 103 GLY A N 1
ATOM 814 C CA . GLY A 1 103 ? -16.484 10.654 2.748 1.00 54.78 103 GLY A CA 1
ATOM 815 C C . GLY A 1 103 ? -16.608 9.385 3.588 1.00 54.78 103 GLY A C 1
ATOM 816 O O . GLY A 1 103 ? -17.689 8.824 3.732 1.00 54.78 103 GLY A O 1
ATOM 817 N N . LYS A 1 104 ? -15.525 9.033 4.288 1.00 53.09 104 LYS A N 1
ATOM 818 C CA . LYS A 1 104 ? -15.626 8.536 5.666 1.00 53.09 104 LYS A CA 1
ATOM 819 C C . LYS A 1 104 ? -15.261 9.696 6.589 1.00 53.09 104 LYS A C 1
ATOM 821 O O . LYS A 1 104 ? -14.091 9.990 6.817 1.00 53.09 104 LYS A O 1
ATOM 826 N N . VAL A 1 105 ? -16.273 10.389 7.111 1.00 4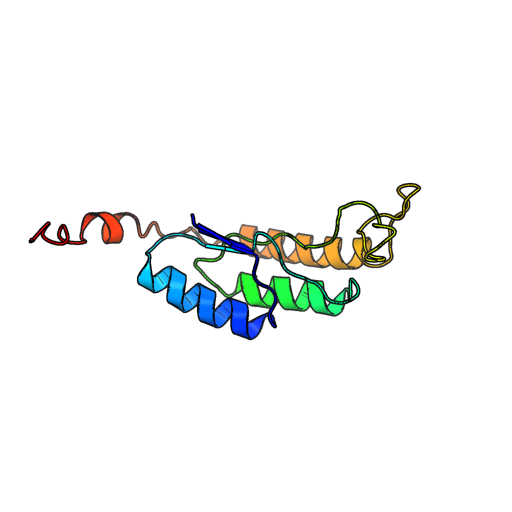7.00 105 VAL A N 1
ATOM 827 C CA . VAL A 1 105 ? -16.092 11.155 8.347 1.00 47.00 105 VAL A CA 1
ATOM 828 C C . VAL A 1 105 ? -15.767 10.102 9.396 1.00 47.00 105 VAL A C 1
ATOM 830 O O . VAL A 1 105 ? -16.640 9.306 9.733 1.00 47.00 105 VAL A O 1
ATOM 833 N N . TYR A 1 106 ? -14.516 10.031 9.854 1.00 50.91 106 TYR A N 1
ATOM 834 C CA . TYR A 1 106 ? -14.147 9.190 10.990 1.00 50.91 106 TYR A CA 1
ATOM 835 C C . TYR A 1 106 ? -15.021 9.623 12.172 1.00 50.91 106 TYR A C 1
ATOM 837 O O . TYR A 1 106 ? -14.737 10.622 12.835 1.00 50.91 106 TYR A O 1
ATOM 845 N N . ALA A 1 107 ? -16.138 8.925 12.393 1.00 45.59 107 ALA A N 1
ATOM 846 C CA . ALA A 1 107 ? -17.012 9.159 13.525 1.00 45.59 107 ALA A CA 1
ATOM 847 C C . ALA A 1 107 ? -16.184 8.837 14.765 1.00 45.59 107 ALA A C 1
ATOM 849 O O . ALA A 1 107 ? -15.877 7.685 15.065 1.00 45.59 107 ALA A O 1
ATOM 850 N N . CYS A 1 108 ? -15.722 9.899 15.411 1.00 41.12 108 CYS A N 1
ATOM 851 C CA . CYS A 1 108 ? -14.742 9.870 16.473 1.00 41.12 108 CYS A CA 1
ATOM 852 C C . CYS A 1 108 ? -15.218 8.952 17.614 1.00 41.12 108 CYS A C 1
ATOM 854 O O . CYS A 1 108 ? -15.975 9.366 18.489 1.00 41.12 108 CYS A O 1
ATOM 856 N N . ARG A 1 109 ? -14.727 7.705 17.650 1.00 52.31 109 ARG A N 1
ATOM 857 C CA . ARG A 1 109 ? -14.864 6.770 18.785 1.00 52.31 109 ARG A CA 1
ATOM 858 C C . ARG A 1 109 ? -14.062 7.217 20.026 1.00 52.31 109 ARG A C 1
ATOM 860 O O . ARG A 1 109 ? -13.883 6.434 20.957 1.00 52.31 109 ARG A O 1
ATOM 867 N N . ALA A 1 110 ? -13.616 8.476 20.102 1.00 48.44 110 ALA A N 1
ATOM 868 C CA . ALA A 1 110 ? -12.921 9.019 21.274 1.00 48.44 110 ALA A CA 1
ATOM 869 C C . ALA A 1 110 ? -13.772 8.968 22.560 1.00 48.44 110 ALA A C 1
ATOM 871 O O . ALA A 1 110 ? -13.217 8.869 23.653 1.00 48.44 110 ALA A O 1
ATOM 872 N N . GLU A 1 111 ? -15.103 8.965 22.444 1.00 43.09 111 GLU A N 1
ATOM 873 C CA . GLU A 1 111 ? -16.025 8.771 23.575 1.00 43.09 111 GLU A CA 1
ATOM 874 C C . GLU A 1 111 ? -15.928 7.362 24.194 1.00 43.09 111 GLU A C 1
ATOM 876 O O . GLU A 1 111 ? -16.081 7.211 25.405 1.00 43.09 111 GLU A O 1
ATOM 881 N N . ALA A 1 112 ? -15.620 6.326 23.403 1.00 49.75 112 ALA A N 1
ATOM 882 C CA . ALA A 1 112 ? -15.535 4.947 23.891 1.00 49.75 112 ALA A CA 1
ATOM 883 C C . ALA A 1 112 ? -14.236 4.676 24.673 1.00 49.75 112 ALA A C 1
ATOM 885 O O . ALA A 1 112 ? -14.239 3.903 25.631 1.00 49.75 112 ALA A O 1
ATOM 886 N N . TYR A 1 113 ? -13.135 5.354 24.323 1.00 46.84 113 TYR A N 1
ATOM 887 C CA . TYR A 1 113 ? -11.864 5.232 25.048 1.00 46.84 113 TYR A CA 1
ATOM 888 C C . TYR A 1 113 ? -11.932 5.865 26.447 1.00 46.84 113 TYR A C 1
ATOM 890 O O . TYR A 1 113 ? -11.384 5.313 27.398 1.00 46.84 113 TYR A O 1
ATOM 898 N N . LYS A 1 114 ? -12.671 6.974 26.603 1.00 44.72 114 LYS A N 1
ATOM 899 C CA . LYS A 1 114 ? -12.877 7.642 27.903 1.00 44.72 114 LYS A CA 1
ATOM 900 C C . LYS A 1 114 ? -13.759 6.848 28.879 1.00 44.72 114 LYS A C 1
ATOM 902 O O . LYS A 1 114 ? -13.812 7.198 30.051 1.00 44.72 114 LYS A O 1
ATOM 907 N N . ARG A 1 115 ? -14.450 5.799 28.414 1.00 46.53 115 ARG A N 1
ATOM 908 C CA . ARG A 1 115 ? -15.374 4.982 29.224 1.00 46.53 115 ARG A CA 1
ATOM 909 C C . ARG A 1 115 ? -14.822 3.617 29.628 1.00 46.53 115 ARG A C 1
ATOM 911 O O . ARG A 1 115 ? -15.564 2.840 30.225 1.00 46.53 115 ARG A O 1
ATOM 918 N N . ARG A 1 116 ? -13.554 3.289 29.340 1.00 44.78 116 ARG A N 1
ATOM 919 C CA . ARG A 1 116 ? -12.958 2.095 29.958 1.00 44.78 116 ARG A CA 1
ATOM 920 C C . ARG A 1 116 ? -12.753 2.384 31.446 1.00 44.78 116 ARG A C 1
ATOM 922 O O . ARG A 1 116 ? -11.989 3.299 31.749 1.00 44.78 116 ARG A O 1
ATOM 929 N N . PRO A 1 117 ? -13.395 1.637 32.365 1.00 45.38 117 PRO A N 1
ATOM 930 C CA . PRO A 1 117 ? -13.023 1.719 33.765 1.00 45.38 117 PRO A CA 1
ATOM 931 C C . PRO A 1 117 ? -11.537 1.382 33.864 1.00 45.38 117 PRO A C 1
ATOM 933 O O . PRO A 1 117 ? -11.061 0.450 33.204 1.00 45.38 117 PRO A O 1
ATOM 936 N N . GLU A 1 118 ? -10.807 2.185 34.637 1.00 47.97 118 GLU A N 1
ATOM 937 C CA . GLU A 1 118 ? -9.426 1.908 35.002 1.00 47.97 118 GLU A CA 1
ATOM 938 C C . GLU A 1 118 ? -9.347 0.439 35.412 1.00 47.97 118 GLU A C 1
ATOM 940 O O . GLU A 1 118 ? -10.049 -0.002 36.327 1.00 47.97 118 GLU A O 1
ATOM 945 N N . ARG A 1 119 ? -8.553 -0.358 34.686 1.00 49.34 119 ARG A N 1
ATOM 946 C CA . ARG A 1 119 ? -8.218 -1.692 35.175 1.00 49.34 119 ARG A CA 1
ATOM 947 C C . ARG A 1 119 ? -7.575 -1.460 36.529 1.00 49.34 119 ARG A C 1
ATOM 949 O O . ARG A 1 119 ? -6.511 -0.849 36.589 1.00 49.34 119 ARG A O 1
ATOM 956 N N . ALA A 1 120 ? -8.268 -1.903 37.573 1.00 44.12 120 ALA A N 1
ATOM 957 C CA . ALA A 1 120 ? -7.800 -1.870 38.938 1.00 44.12 120 ALA A CA 1
ATOM 958 C C . ALA A 1 120 ? -6.335 -2.317 38.962 1.00 44.12 120 ALA A C 1
ATOM 960 O O . ALA A 1 120 ? -6.021 -3.466 38.645 1.00 44.12 120 ALA A O 1
ATOM 961 N N . ALA A 1 121 ? -5.447 -1.384 39.299 1.00 48.59 121 ALA A N 1
ATOM 962 C CA . ALA A 1 121 ? -4.118 -1.705 39.774 1.00 48.59 121 ALA A CA 1
ATOM 963 C C . ALA A 1 121 ? -4.319 -2.529 41.052 1.00 48.59 121 ALA A C 1
ATOM 965 O O . ALA A 1 121 ? -4.669 -1.999 42.105 1.00 48.59 121 ALA A O 1
ATOM 966 N N . GLY A 1 122 ? -4.233 -3.848 40.914 1.00 43.03 122 GLY A N 1
ATOM 967 C CA . GLY A 1 122 ? -4.660 -4.798 41.928 1.00 43.03 122 GLY A CA 1
ATOM 968 C C . GLY A 1 122 ? -3.712 -5.980 42.018 1.00 43.03 122 GLY A C 1
ATOM 969 O O . GLY A 1 122 ? -4.059 -7.045 41.527 1.00 43.03 122 GLY A O 1
ATOM 970 N N . ARG A 1 123 ? -2.605 -5.732 42.733 1.00 44.47 123 ARG A N 1
ATOM 971 C CA . ARG A 1 123 ? -1.656 -6.659 43.382 1.00 44.47 123 ARG A CA 1
ATOM 972 C C . ARG A 1 123 ? -0.731 -7.502 42.509 1.00 44.47 123 ARG A C 1
ATOM 974 O O . ARG A 1 123 ? -1.216 -8.360 41.749 1.00 44.47 123 ARG A O 1
#

Foldseek 3Di:
DEEDQDEDQLQVVLVVQLVCCVVPVAAYEDAEYAPVVLPLVSLLNNLVSQLPRLSYPYYDYPAECEQDPVRRDHCAYPVRHGDPNVVSNVVSVVVSVVVVVVDDPSPDPVVVVVPDDPPPPDD

Sequence (123 aa):
MLSYQYFSEPNQIADDFHRWGELIGKPVLLADACAPKRDASRYRETMETLTAVDDCVGWHVCGAYLRNRTRGAGFLEEDETHTDIVAPATEANRETLAWMGRGKVYACRAEAYKRRPERAAGR

Secondary structure (DSSP, 8-state):
-EEEE--S-HHHHHHHHHHHHHHH-S-EEEEEE--GGG-HHHHHHHHHHHHT-TTEEEEEESS-SBPPTTT---SB-TTSPBPTTHHHHHHHHHHHHHHHHTT-----THHHHTTS-------

pLDDT: mean 81.41, std 16.93, range [41.12, 96.31]